Protein AF-K3WM69-F1 (afdb_monomer_lite)

Secondary structure (DSSP, 8-state):
--SGGGSPPHHHHH----HHHHHHT-TT--EEE-TTS-TT-HHHHHHHHHHHHH-TT--EEE--

pLDDT: mean 88.5, std 12.47, range [41.47, 97.38]

Organism: Globisporangium ultimum (strain ATCC 200006 / CBS 805.95 / DAOM BR144) (NCBI:txid431595)

Sequence (64 aa):
MLLEGMRAPKELEAVSVDWNRVFRCHKRIVRLDLSVIPVDSRHLGRALEAASTHCSDLRTLILP

Structure (mmCIF, N/CA/C/O backbone):
data_AF-K3WM69-F1
#
_entry.id   AF-K3WM69-F1
#
loop_
_atom_site.group_PDB
_atom_site.id
_atom_site.type_symbol
_atom_site.label_atom_id
_atom_site.label_alt_id
_atom_site.label_comp_id
_atom_site.label_asym_id
_atom_site.label_entity_id
_atom_site.label_seq_id
_atom_site.pdbx_PDB_ins_code
_atom_site.Cartn_x
_atom_site.Cartn_y
_atom_site.Cartn_z
_atom_site.occupancy
_atom_site.B_iso_or_equiv
_atom_site.auth_seq_id
_atom_site.auth_comp_id
_atom_site.auth_asym_id
_atom_site.auth_atom_id
_atom_site.pdbx_PDB_model_num
ATOM 1 N N . MET A 1 1 ? 19.982 -17.668 -8.852 1.00 41.47 1 MET A N 1
ATOM 2 C CA . MET A 1 1 ? 18.969 -17.255 -9.846 1.00 41.47 1 MET A CA 1
ATOM 3 C C . MET A 1 1 ? 17.945 -16.396 -9.110 1.00 41.47 1 MET A C 1
ATOM 5 O O . MET A 1 1 ? 16.886 -16.868 -8.739 1.00 41.47 1 MET A O 1
ATOM 9 N N . LEU A 1 2 ? 18.337 -15.185 -8.721 1.00 55.56 2 LEU A N 1
ATOM 10 C CA . LEU A 1 2 ? 17.560 -14.301 -7.848 1.00 55.56 2 LEU A CA 1
ATOM 11 C C . LEU A 1 2 ? 17.816 -12.898 -8.378 1.00 55.56 2 LEU A C 1
ATOM 13 O O . LEU A 1 2 ? 18.979 -12.516 -8.370 1.00 55.56 2 LEU A O 1
ATOM 17 N N . LEU A 1 3 ? 16.788 -12.237 -8.926 1.00 53.62 3 LEU A N 1
ATOM 18 C CA . LEU A 1 3 ? 16.625 -10.775 -9.072 1.00 53.62 3 LEU A CA 1
ATOM 19 C C . LEU A 1 3 ? 15.485 -10.400 -10.048 1.00 53.62 3 LEU A C 1
ATOM 21 O O . LEU A 1 3 ? 15.023 -9.266 -10.010 1.00 53.62 3 LEU A O 1
ATOM 25 N N . GLU A 1 4 ? 14.972 -11.321 -10.876 1.00 52.03 4 GLU A N 1
ATOM 26 C CA . GLU A 1 4 ? 13.914 -10.979 -11.852 1.00 52.03 4 GLU A CA 1
ATOM 27 C C . GLU A 1 4 ? 12.521 -10.745 -11.238 1.00 52.03 4 GLU A C 1
ATOM 29 O O . GLU A 1 4 ? 11.685 -10.098 -11.857 1.00 52.03 4 GLU A O 1
ATOM 34 N N . GLY A 1 5 ? 12.272 -11.196 -10.005 1.00 54.81 5 GLY A N 1
ATOM 35 C CA . GLY A 1 5 ? 10.964 -11.058 -9.347 1.00 54.81 5 GLY A CA 1
ATOM 36 C C . GLY A 1 5 ? 10.681 -9.697 -8.699 1.00 54.81 5 GLY A C 1
ATOM 37 O O . GLY A 1 5 ? 9.566 -9.479 -8.242 1.00 54.81 5 GLY A O 1
ATOM 38 N N . MET A 1 6 ? 11.662 -8.789 -8.628 1.00 60.59 6 MET A N 1
ATOM 39 C CA . MET A 1 6 ? 11.494 -7.499 -7.936 1.00 60.59 6 MET A CA 1
ATOM 40 C C . MET A 1 6 ? 11.171 -6.329 -8.863 1.00 60.59 6 MET A C 1
ATOM 42 O O . MET A 1 6 ? 10.977 -5.225 -8.363 1.00 60.59 6 MET A O 1
ATOM 46 N N . ARG A 1 7 ? 11.160 -6.550 -10.185 1.00 72.25 7 ARG A N 1
ATOM 47 C CA . ARG A 1 7 ? 10.996 -5.480 -11.169 1.00 72.25 7 ARG A CA 1
ATOM 48 C C . ARG A 1 7 ? 9.575 -5.443 -11.707 1.00 72.25 7 ARG A C 1
ATOM 50 O O . ARG A 1 7 ? 9.070 -6.455 -12.190 1.00 72.25 7 ARG A O 1
ATOM 57 N N . ALA A 1 8 ? 8.954 -4.273 -11.673 1.00 78.38 8 ALA A N 1
ATOM 58 C CA . ALA A 1 8 ? 7.626 -4.060 -12.218 1.00 78.38 8 ALA A CA 1
ATOM 59 C C . ALA A 1 8 ? 7.577 -4.401 -13.719 1.00 78.38 8 ALA A C 1
ATOM 61 O O . ALA A 1 8 ? 8.369 -3.854 -14.498 1.00 78.38 8 ALA A O 1
ATOM 62 N N . PRO A 1 9 ? 6.647 -5.274 -14.159 1.00 83.38 9 PRO A N 1
ATOM 63 C CA . PRO A 1 9 ? 6.387 -5.477 -15.577 1.00 83.38 9 PRO A CA 1
ATOM 64 C C . PRO A 1 9 ? 6.026 -4.148 -16.242 1.00 83.38 9 PRO A C 1
ATOM 66 O O . PRO A 1 9 ? 5.263 -3.350 -15.689 1.00 83.38 9 PRO A O 1
ATOM 69 N N . LYS A 1 10 ? 6.539 -3.905 -17.452 1.00 82.62 10 LYS A N 1
ATOM 70 C CA . LYS A 1 10 ? 6.253 -2.662 -18.190 1.00 82.62 10 LYS A CA 1
ATOM 71 C C . LYS A 1 10 ? 4.759 -2.498 -18.454 1.00 82.62 10 LYS A C 1
ATOM 73 O O . LYS A 1 10 ? 4.262 -1.379 -18.500 1.00 82.62 10 LYS A O 1
ATOM 78 N N . GLU A 1 11 ? 4.055 -3.611 -18.607 1.00 85.81 11 GLU A N 1
ATOM 79 C CA . GLU A 1 11 ? 2.615 -3.685 -18.801 1.00 85.81 11 GLU A CA 1
ATOM 80 C C . GLU A 1 11 ? 1.867 -3.171 -17.570 1.00 85.81 11 GLU A C 1
ATOM 82 O O . GLU A 1 11 ? 0.931 -2.391 -17.722 1.00 85.81 11 GLU A O 1
ATOM 87 N N . LEU A 1 12 ? 2.311 -3.535 -16.359 1.00 85.69 12 LEU A N 1
ATOM 88 C CA . LEU A 1 12 ? 1.739 -3.027 -15.109 1.00 85.69 12 LEU A CA 1
ATOM 89 C C . LEU A 1 12 ? 1.922 -1.509 -15.026 1.00 85.69 12 LEU A C 1
ATOM 91 O O . LEU A 1 12 ? 0.962 -0.776 -14.803 1.00 85.69 12 LEU A O 1
ATOM 95 N N . GLU A 1 13 ? 3.139 -1.037 -15.298 1.0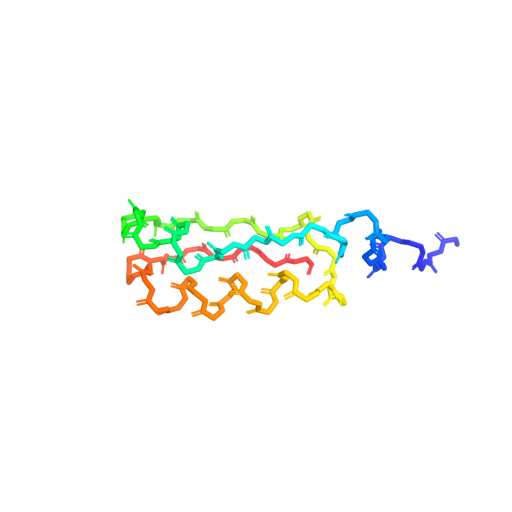0 91.00 13 GLU A N 1
ATOM 96 C CA . GLU A 1 13 ? 3.482 0.389 -15.287 1.00 91.00 13 GLU A CA 1
ATOM 97 C C . GLU A 1 13 ? 2.843 1.187 -16.433 1.00 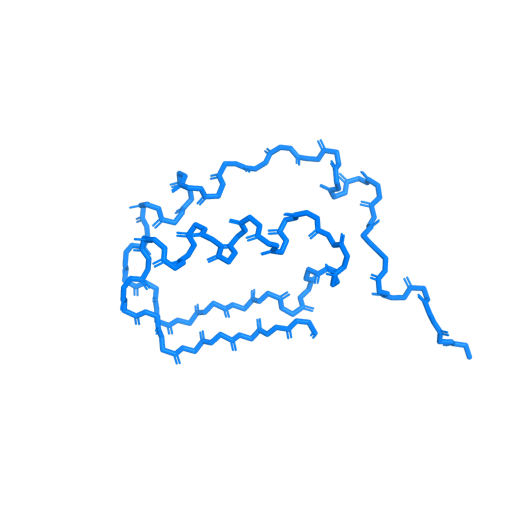91.00 13 GLU A C 1
ATOM 99 O O . GLU A 1 13 ? 2.801 2.417 -16.388 1.00 91.00 13 GLU A O 1
ATOM 104 N N . ALA A 1 14 ? 2.320 0.538 -17.472 1.00 90.62 14 ALA A N 1
ATOM 105 C CA . ALA A 1 14 ? 1.558 1.212 -18.517 1.00 90.62 14 ALA A CA 1
ATOM 106 C C . ALA A 1 14 ? 0.121 1.517 -18.068 1.00 90.62 14 ALA A C 1
ATOM 108 O O . ALA A 1 14 ? -0.488 2.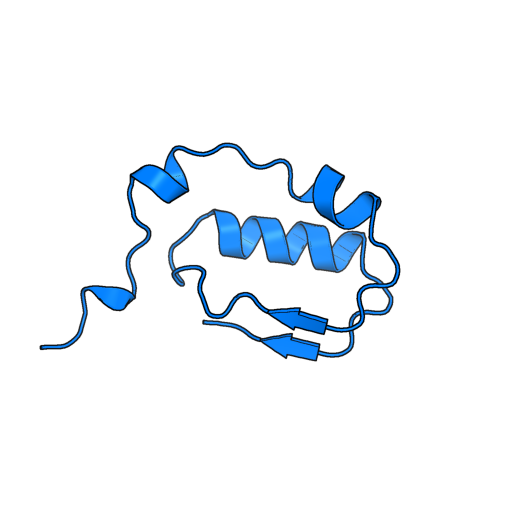472 -18.557 1.00 90.62 14 ALA A O 1
ATOM 109 N N . VAL A 1 15 ? -0.420 0.761 -17.106 1.00 92.19 15 VAL A N 1
ATOM 110 C CA . VAL A 1 15 ? -1.788 0.963 -16.624 1.00 92.19 15 VAL A CA 1
ATOM 111 C C . VAL A 1 15 ? -1.861 2.227 -15.770 1.00 92.19 15 VAL A C 1
ATOM 113 O O . VAL A 1 15 ? -1.089 2.440 -14.834 1.00 92.19 15 VAL A O 1
ATOM 116 N N . SER A 1 16 ? -2.829 3.086 -16.076 1.00 91.62 16 SER A N 1
ATOM 117 C CA . SER A 1 16 ? -3.199 4.193 -15.199 1.00 91.62 16 SER A CA 1
ATOM 118 C C . SER A 1 16 ? -4.306 3.732 -14.256 1.00 91.62 16 SER A C 1
ATOM 120 O O . SER A 1 16 ? -5.399 3.387 -14.701 1.00 91.62 16 SER A O 1
ATOM 122 N N . VAL A 1 17 ? -4.018 3.715 -12.954 1.00 92.88 17 VAL A N 1
ATOM 123 C CA . VAL A 1 17 ? -4.996 3.399 -11.904 1.00 92.88 17 VAL A CA 1
ATOM 124 C C . VAL A 1 17 ? -5.157 4.616 -11.003 1.00 92.88 17 VAL A C 1
ATOM 126 O O . VAL A 1 17 ? -4.182 5.108 -10.432 1.00 92.88 17 VAL A O 1
ATOM 129 N N . ASP A 1 18 ? -6.395 5.082 -10.850 1.00 95.44 18 ASP A N 1
ATOM 130 C CA . ASP A 1 18 ? -6.757 6.113 -9.877 1.00 95.44 18 ASP A CA 1
ATOM 131 C C . ASP A 1 18 ? -7.003 5.472 -8.503 1.00 95.44 18 ASP A C 1
ATOM 133 O O . ASP A 1 18 ? -8.132 5.155 -8.117 1.00 95.44 18 ASP A O 1
ATOM 137 N N . TRP A 1 19 ? -5.916 5.255 -7.763 1.00 95.31 19 TRP A N 1
ATOM 138 C CA . TRP A 1 19 ? -5.952 4.641 -6.434 1.00 95.31 19 TRP A CA 1
ATOM 139 C C . TRP A 1 19 ? -6.766 5.448 -5.418 1.00 95.31 19 TRP A C 1
ATOM 141 O O . TRP A 1 19 ? -7.415 4.864 -4.551 1.00 95.31 19 TRP A O 1
ATOM 151 N N . ASN A 1 20 ? -6.802 6.778 -5.551 1.00 96.00 20 ASN A N 1
ATOM 152 C CA . ASN A 1 20 ? -7.630 7.627 -4.699 1.00 96.00 20 ASN A CA 1
ATOM 153 C C . ASN A 1 20 ? -9.107 7.293 -4.882 1.00 96.00 20 ASN A C 1
ATOM 155 O O . ASN A 1 20 ? -9.816 7.072 -3.901 1.00 96.00 20 ASN A O 1
ATOM 159 N N . ARG A 1 21 ? -9.574 7.193 -6.130 1.00 95.38 21 ARG A N 1
ATOM 160 C CA . ARG A 1 21 ? -10.953 6.782 -6.409 1.00 95.38 21 ARG A CA 1
ATOM 161 C C . ARG A 1 21 ? -11.243 5.368 -5.907 1.00 95.38 21 ARG A C 1
ATOM 163 O O . ARG A 1 21 ? -12.307 5.158 -5.327 1.00 95.38 21 ARG A O 1
ATOM 170 N N . VAL A 1 22 ? -10.308 4.431 -6.082 1.00 93.44 22 VAL A N 1
ATOM 171 C CA . VAL A 1 22 ? -10.453 3.043 -5.604 1.00 93.44 22 VAL A CA 1
ATOM 172 C C . VAL A 1 22 ? -10.683 3.006 -4.091 1.00 93.44 22 VAL A C 1
ATOM 174 O O . VAL A 1 22 ? -11.690 2.456 -3.641 1.00 93.44 22 VAL A O 1
ATOM 177 N N . PHE A 1 23 ? -9.807 3.623 -3.297 1.00 94.75 23 PHE A N 1
ATOM 178 C CA . PHE A 1 23 ? -9.895 3.534 -1.837 1.00 94.75 23 PHE A CA 1
ATOM 179 C C . PHE A 1 23 ? -10.970 4.438 -1.231 1.00 94.75 23 PHE A C 1
ATOM 181 O O . PHE A 1 23 ? -11.569 4.076 -0.219 1.00 94.75 23 PHE A O 1
ATOM 188 N N . ARG A 1 24 ? -11.326 5.555 -1.880 1.00 93.69 24 ARG A N 1
ATOM 189 C CA . ARG A 1 24 ? -12.427 6.425 -1.427 1.00 93.69 24 ARG A CA 1
ATOM 190 C C . ARG A 1 24 ? -13.772 5.700 -1.365 1.00 93.69 24 ARG A C 1
ATOM 192 O O . ARG A 1 24 ? -14.597 6.013 -0.505 1.00 93.69 24 ARG A O 1
ATOM 199 N N . CYS A 1 25 ? -13.986 4.728 -2.253 1.00 89.62 25 CYS A N 1
ATOM 200 C CA . CYS A 1 25 ? -15.174 3.874 -2.258 1.00 89.62 25 CYS A CA 1
ATOM 201 C C . CYS A 1 25 ? -15.154 2.789 -1.164 1.00 89.62 25 CYS A C 1
ATOM 203 O O . CYS A 1 25 ? -16.196 2.205 -0.882 1.00 89.62 25 CYS A O 1
ATOM 205 N N . HIS A 1 26 ? -14.011 2.541 -0.515 1.00 85.88 26 HIS A N 1
ATOM 20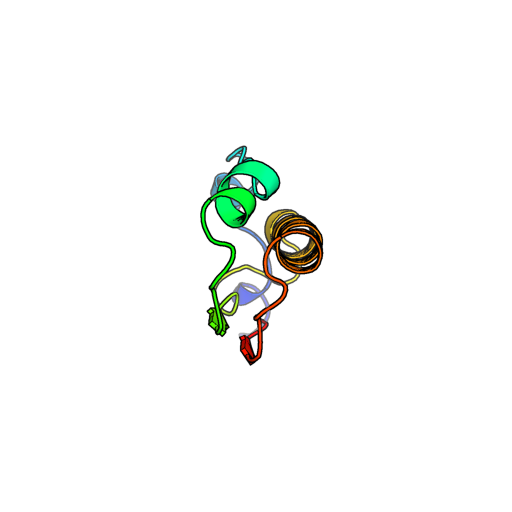6 C CA . HIS A 1 26 ? -13.794 1.392 0.368 1.00 85.88 26 HIS A CA 1
ATOM 207 C C . HIS A 1 26 ? -13.201 1.796 1.729 1.00 85.88 26 HIS A C 1
ATOM 209 O O . HIS A 1 26 ? -12.157 1.311 2.162 1.00 85.88 26 HIS A O 1
ATOM 215 N N . LYS A 1 27 ? -13.912 2.669 2.450 1.00 80.25 27 LYS A N 1
ATOM 216 C CA . LYS A 1 27 ? -13.449 3.248 3.728 1.00 80.25 27 LYS A CA 1
ATOM 217 C C . LYS A 1 27 ? -13.273 2.245 4.877 1.00 80.25 27 LYS A C 1
ATOM 219 O O . LYS A 1 27 ? -12.561 2.535 5.826 1.00 80.25 27 LYS A O 1
ATOM 224 N N . ARG A 1 28 ? -13.922 1.078 4.794 1.00 88.31 28 ARG A N 1
ATOM 225 C CA . ARG A 1 28 ? -13.939 0.043 5.849 1.00 88.31 28 ARG A CA 1
ATOM 226 C C . ARG A 1 28 ? -12.976 -1.118 5.587 1.00 88.31 28 ARG A C 1
ATOM 228 O O . ARG A 1 28 ? -13.140 -2.191 6.164 1.00 88.31 28 ARG A O 1
ATOM 235 N N . ILE A 1 29 ? -12.018 -0.956 4.674 1.00 92.62 29 ILE A N 1
ATOM 236 C CA . ILE A 1 29 ? -10.986 -1.976 4.474 1.00 92.62 29 ILE A CA 1
ATOM 237 C C . ILE A 1 29 ? -10.167 -2.086 5.760 1.00 92.62 29 ILE A C 1
ATOM 239 O O . ILE A 1 29 ? -9.538 -1.124 6.185 1.00 92.62 29 ILE A O 1
ATOM 243 N N . VAL A 1 30 ? -10.155 -3.282 6.347 1.00 95.44 30 VAL A N 1
ATOM 244 C CA . VAL A 1 30 ? -9.349 -3.605 7.537 1.00 95.44 30 VAL A CA 1
ATOM 245 C C . VAL A 1 30 ? -8.031 -4.292 7.186 1.00 95.44 30 VAL A C 1
ATOM 247 O O . VAL A 1 30 ? -7.107 -4.302 7.998 1.00 95.44 30 VAL A O 1
ATOM 250 N N . ARG A 1 31 ? -7.926 -4.853 5.975 1.00 96.12 31 ARG A N 1
ATOM 251 C CA . ARG A 1 31 ? -6.748 -5.564 5.479 1.00 96.12 31 ARG A CA 1
ATOM 252 C C . ARG A 1 31 ? -6.468 -5.199 4.025 1.00 96.12 31 ARG A C 1
ATOM 254 O O . ARG A 1 31 ? -7.346 -5.362 3.184 1.00 96.12 31 ARG A O 1
ATOM 261 N N . LEU A 1 32 ? -5.240 -4.779 3.745 1.00 95.81 32 LEU A N 1
ATOM 262 C CA . LEU A 1 32 ? -4.736 -4.480 2.410 1.00 95.81 32 LEU A CA 1
ATOM 263 C C . LEU A 1 32 ? -3.521 -5.362 2.128 1.00 95.81 32 LEU A C 1
ATOM 265 O O . LEU A 1 32 ? -2.567 -5.377 2.905 1.00 95.81 32 LEU A O 1
ATOM 269 N N . ASP A 1 33 ? -3.576 -6.106 1.030 1.00 96.19 33 ASP A N 1
ATOM 270 C CA . ASP A 1 33 ? -2.502 -6.993 0.596 1.00 96.19 33 ASP A CA 1
ATOM 271 C C . ASP A 1 33 ? -1.900 -6.466 -0.705 1.00 96.19 33 ASP A C 1
ATOM 273 O O . ASP A 1 33 ? -2.590 -6.381 -1.722 1.00 96.19 33 ASP A O 1
ATOM 277 N N . LEU A 1 34 ? -0.633 -6.062 -0.642 1.00 94.62 34 LEU A N 1
ATOM 278 C CA . LEU A 1 34 ? 0.136 -5.543 -1.768 1.00 94.62 34 LEU A CA 1
ATOM 279 C C . LEU A 1 34 ? 1.300 -6.473 -2.130 1.00 94.62 34 LEU A C 1
ATOM 281 O O . LEU A 1 34 ? 2.132 -6.072 -2.933 1.00 94.62 34 LEU A O 1
ATOM 285 N N . SER A 1 35 ? 1.357 -7.697 -1.587 1.00 94.19 35 SER A N 1
ATOM 286 C CA . SER A 1 35 ? 2.480 -8.640 -1.769 1.00 94.19 35 SER A CA 1
ATOM 287 C C . SER A 1 35 ? 2.798 -8.981 -3.228 1.00 94.19 35 SER A C 1
ATOM 289 O O . SER A 1 35 ? 3.911 -9.379 -3.553 1.00 94.19 35 SER A O 1
ATOM 291 N N . VAL A 1 36 ? 1.823 -8.817 -4.124 1.00 90.19 36 VAL A N 1
ATOM 292 C CA . VAL A 1 36 ? 1.968 -9.081 -5.563 1.00 90.19 36 VAL A CA 1
ATOM 293 C C . VAL A 1 36 ? 2.430 -7.864 -6.368 1.00 90.19 36 VAL A C 1
ATOM 295 O O . VAL A 1 36 ? 2.657 -7.984 -7.571 1.00 90.19 36 VAL A O 1
ATOM 298 N N . ILE A 1 37 ? 2.529 -6.684 -5.749 1.00 90.25 37 ILE A N 1
ATOM 299 C CA . ILE A 1 37 ? 2.999 -5.470 -6.420 1.00 90.25 37 ILE A CA 1
ATOM 300 C C . ILE A 1 37 ? 4.525 -5.418 -6.305 1.00 90.25 37 ILE A C 1
ATOM 302 O O . ILE A 1 37 ? 5.036 -5.417 -5.197 1.00 90.25 37 ILE A O 1
ATOM 306 N N . PRO A 1 38 ? 5.288 -5.324 -7.401 1.00 91.94 38 PRO A N 1
ATOM 307 C CA . PRO A 1 38 ? 6.744 -5.230 -7.309 1.00 91.94 38 PRO A CA 1
ATOM 308 C C . PRO A 1 38 ? 7.203 -4.004 -6.511 1.00 91.94 38 PRO A C 1
ATOM 310 O O . PRO A 1 38 ? 6.593 -2.936 -6.593 1.00 91.94 38 PRO A O 1
ATOM 313 N N . VAL A 1 39 ? 8.284 -4.156 -5.741 1.00 90.44 39 VAL A N 1
ATOM 314 C CA . VAL A 1 39 ? 8.768 -3.129 -4.797 1.00 90.44 39 VAL A CA 1
ATOM 315 C C . VAL A 1 39 ? 9.137 -1.808 -5.481 1.00 90.44 39 VAL A C 1
ATOM 317 O O . VAL A 1 39 ? 9.017 -0.741 -4.883 1.00 90.44 39 VAL A O 1
ATOM 320 N N . ASP A 1 40 ? 9.558 -1.865 -6.745 1.00 90.25 40 ASP A N 1
ATOM 321 C CA . ASP A 1 40 ? 9.925 -0.707 -7.562 1.00 90.25 40 ASP A CA 1
ATOM 322 C C . ASP A 1 40 ? 8.750 -0.123 -8.369 1.00 90.25 40 ASP A C 1
ATOM 324 O O . ASP A 1 40 ? 8.916 0.876 -9.073 1.00 90.25 40 ASP A O 1
ATOM 328 N N . SER A 1 41 ? 7.556 -0.715 -8.266 1.00 93.25 41 SER A N 1
ATOM 329 C CA . SER A 1 41 ? 6.374 -0.256 -8.986 1.00 93.25 41 SER A CA 1
ATOM 330 C C . SER A 1 41 ? 5.880 1.084 -8.450 1.00 93.25 41 SER A C 1
ATOM 332 O O . SER A 1 41 ? 5.670 1.262 -7.245 1.00 93.25 41 SER A O 1
ATOM 334 N N . ARG A 1 42 ? 5.529 2.013 -9.352 1.00 94.00 42 ARG A N 1
ATOM 335 C CA . ARG A 1 42 ? 4.875 3.274 -8.951 1.00 94.00 42 ARG A CA 1
ATOM 336 C C . ARG A 1 42 ? 3.516 3.029 -8.293 1.00 94.00 42 ARG A C 1
ATOM 338 O O . ARG A 1 42 ? 3.003 3.894 -7.581 1.00 94.00 42 ARG A O 1
ATOM 345 N N . HIS A 1 43 ? 2.898 1.882 -8.581 1.00 95.38 43 HIS A N 1
ATOM 346 C CA . HIS A 1 43 ? 1.596 1.520 -8.045 1.00 95.38 43 HIS A CA 1
ATOM 347 C C . HIS A 1 43 ? 1.672 1.244 -6.549 1.00 95.38 43 HIS A C 1
ATOM 349 O O . HIS A 1 43 ? 0.727 1.600 -5.855 1.00 95.38 43 HIS A O 1
ATOM 355 N N . LEU A 1 44 ? 2.792 0.711 -6.047 1.00 95.12 44 LEU A N 1
ATOM 356 C CA . LEU A 1 44 ? 2.973 0.444 -4.622 1.00 95.12 44 LEU A CA 1
ATOM 357 C C . LEU A 1 44 ? 2.878 1.740 -3.811 1.00 95.12 44 LEU A C 1
ATOM 359 O O . LEU A 1 44 ? 2.013 1.871 -2.948 1.00 95.12 44 LEU A O 1
ATOM 363 N N . GLY A 1 45 ? 3.706 2.734 -4.146 1.00 95.06 45 GLY A N 1
ATOM 364 C CA . GLY A 1 45 ? 3.708 4.025 -3.451 1.00 95.06 45 GLY A CA 1
ATOM 365 C C . GLY A 1 45 ? 2.363 4.749 -3.547 1.00 95.06 45 GLY A C 1
ATOM 366 O O . GLY A 1 45 ? 1.823 5.198 -2.538 1.00 95.06 45 GLY A O 1
ATOM 367 N N . ARG A 1 46 ? 1.770 4.796 -4.747 1.00 96.62 46 ARG A N 1
ATOM 368 C CA . ARG A 1 46 ? 0.474 5.460 -4.966 1.00 96.62 46 ARG A CA 1
ATOM 369 C C . ARG A 1 46 ? -0.680 4.767 -4.242 1.00 96.62 46 ARG A C 1
ATOM 371 O O . ARG A 1 46 ? -1.580 5.444 -3.750 1.00 96.62 46 ARG A O 1
ATOM 378 N N . ALA A 1 47 ? -0.673 3.436 -4.181 1.00 95.62 47 ALA A N 1
ATOM 379 C CA . ALA A 1 47 ? -1.681 2.686 -3.446 1.00 95.62 47 ALA A CA 1
ATOM 380 C C . ALA A 1 47 ? -1.558 2.934 -1.938 1.00 95.62 47 ALA A C 1
ATOM 382 O O . ALA A 1 47 ? -2.574 3.153 -1.285 1.00 95.62 47 ALA A O 1
ATOM 383 N N . LEU A 1 48 ? -0.333 2.966 -1.403 1.00 95.69 48 LEU A N 1
ATOM 384 C CA . LEU A 1 48 ? -0.077 3.255 0.010 1.00 95.69 48 LEU A CA 1
ATOM 385 C C . LEU A 1 48 ? -0.523 4.666 0.407 1.00 95.69 48 LEU A C 1
ATOM 387 O O . LEU A 1 48 ? -1.197 4.823 1.422 1.00 95.69 48 LEU A O 1
ATOM 391 N N . GLU A 1 49 ? -0.200 5.677 -0.400 1.00 96.06 49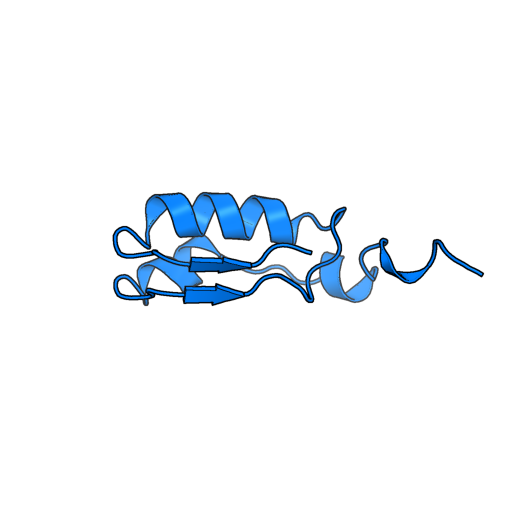 GLU A N 1
ATOM 392 C CA . GLU A 1 49 ? -0.609 7.068 -0.159 1.00 96.06 49 GLU A CA 1
ATOM 393 C C . GLU A 1 49 ? -2.137 7.235 -0.184 1.00 96.06 49 GLU A C 1
ATOM 395 O O . GLU A 1 49 ? -2.737 7.889 0.674 1.00 96.06 49 GLU A O 1
ATOM 400 N N . ALA A 1 50 ? -2.804 6.604 -1.148 1.00 96.00 50 ALA A N 1
ATOM 401 C CA . ALA A 1 50 ? -4.256 6.652 -1.224 1.00 96.00 50 ALA A CA 1
ATOM 402 C C . ALA A 1 50 ? -4.917 5.860 -0.078 1.00 96.00 50 ALA A C 1
ATOM 404 O O . ALA A 1 50 ? -5.892 6.328 0.513 1.00 96.00 50 ALA A O 1
ATOM 405 N N . ALA A 1 51 ? -4.386 4.688 0.278 1.00 94.75 51 ALA A N 1
ATOM 406 C CA . ALA A 1 51 ? -4.901 3.889 1.386 1.00 94.75 51 ALA A CA 1
ATOM 407 C C . ALA A 1 51 ? -4.737 4.608 2.733 1.00 94.75 51 ALA A C 1
ATOM 409 O O . ALA A 1 51 ? -5.680 4.617 3.522 1.00 94.75 51 ALA A O 1
ATOM 410 N N . SER A 1 52 ? -3.601 5.273 2.980 1.00 93.81 52 SER A N 1
ATOM 411 C CA . SER A 1 52 ? -3.388 6.046 4.213 1.00 93.81 52 SER A CA 1
ATOM 412 C C . SER A 1 52 ? -4.354 7.228 4.344 1.00 93.81 52 SER A C 1
ATOM 414 O O . SER A 1 52 ? -4.701 7.623 5.455 1.00 93.81 52 SER A O 1
ATOM 416 N N . THR A 1 53 ? -4.835 7.754 3.216 1.00 95.06 53 THR A N 1
ATOM 417 C CA . THR A 1 53 ? -5.801 8.857 3.174 1.00 95.06 53 THR A CA 1
ATOM 418 C C . THR A 1 53 ? -7.246 8.388 3.379 1.00 95.06 53 THR A C 1
ATOM 420 O O . THR A 1 53 ? -8.017 9.051 4.074 1.00 95.06 53 THR A O 1
ATOM 423 N N . HIS A 1 54 ? -7.652 7.270 2.761 1.00 95.25 54 HIS A N 1
ATOM 424 C CA . HIS A 1 54 ? -9.073 6.879 2.684 1.00 95.25 54 HIS A CA 1
ATOM 425 C C . HIS A 1 54 ? -9.465 5.672 3.544 1.00 95.25 54 HIS A C 1
ATOM 427 O O . HIS A 1 54 ? -10.653 5.506 3.830 1.00 95.25 54 HIS A O 1
ATOM 433 N N . CYS A 1 55 ? -8.515 4.833 3.958 1.00 94.06 55 CYS A N 1
ATOM 434 C CA . CYS A 1 55 ? -8.770 3.602 4.711 1.00 94.06 55 CYS A CA 1
ATOM 435 C C . CYS A 1 55 ? -8.373 3.771 6.186 1.00 94.06 55 CYS A C 1
ATOM 437 O O . CYS A 1 55 ? -7.415 3.163 6.655 1.00 94.06 55 CYS A O 1
ATOM 439 N N . SER A 1 56 ? -9.126 4.586 6.931 1.00 90.75 56 SER A N 1
ATOM 440 C CA . SER A 1 56 ? -8.846 4.883 8.349 1.00 90.75 56 SER A CA 1
ATOM 441 C C . SER A 1 56 ? -8.932 3.666 9.276 1.00 90.75 56 SER A C 1
ATOM 443 O O . SER A 1 56 ? -8.321 3.662 10.339 1.00 90.75 56 SER A O 1
ATOM 445 N N . ASP A 1 57 ? -9.680 2.637 8.873 1.00 93.94 57 ASP A N 1
ATOM 446 C CA . ASP A 1 57 ? -9.874 1.410 9.652 1.00 93.94 57 ASP A CA 1
ATOM 447 C C . ASP A 1 57 ? -8.863 0.307 9.292 1.00 93.94 57 ASP A C 1
ATOM 449 O O . ASP A 1 57 ? -9.018 -0.836 9.733 1.00 93.94 57 ASP A O 1
ATOM 453 N N . LEU A 1 58 ? -7.842 0.616 8.483 1.00 94.62 58 LEU A N 1
ATOM 454 C CA . LEU A 1 58 ? -6.843 -0.356 8.052 1.00 94.62 58 LEU A CA 1
ATOM 455 C C . LEU A 1 58 ? -6.004 -0.830 9.247 1.00 94.62 58 LEU A C 1
ATOM 457 O O . LEU A 1 58 ? -5.324 -0.047 9.902 1.00 94.62 58 LEU A O 1
ATOM 461 N N . ARG A 1 59 ? -6.032 -2.137 9.519 1.00 95.25 59 ARG A N 1
ATOM 462 C CA . ARG A 1 59 ? -5.312 -2.771 10.640 1.00 95.25 59 ARG A CA 1
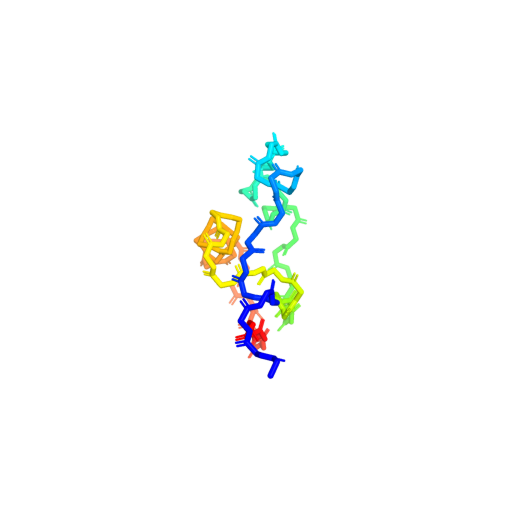ATOM 463 C C . ARG A 1 59 ? -4.177 -3.666 10.184 1.00 95.25 59 ARG A C 1
ATOM 465 O O . ARG A 1 59 ? -3.238 -3.906 10.935 1.00 95.25 59 ARG A O 1
ATOM 472 N N . THR A 1 60 ? -4.283 -4.212 8.980 1.00 97.38 60 THR A N 1
ATOM 473 C CA . THR A 1 60 ? -3.297 -5.142 8.439 1.00 97.38 60 THR A CA 1
ATOM 474 C C . THR A 1 60 ? -2.869 -4.684 7.059 1.00 97.38 60 THR A C 1
ATOM 476 O O . THR A 1 60 ? -3.699 -4.539 6.164 1.00 97.38 60 THR A O 1
ATOM 479 N N . LEU A 1 61 ? -1.566 -4.499 6.892 1.00 95.88 61 LEU A N 1
ATOM 480 C CA . LEU A 1 61 ? -0.932 -4.191 5.622 1.00 95.88 61 LEU A CA 1
ATOM 481 C C . LEU A 1 61 ? 0.105 -5.273 5.336 1.00 95.88 61 LEU A C 1
ATOM 483 O O . LEU A 1 61 ? 0.959 -5.537 6.182 1.00 95.88 61 LEU A O 1
ATOM 487 N N . ILE A 1 62 ? 0.015 -5.898 4.167 1.00 97.00 62 ILE A N 1
ATOM 488 C CA . ILE A 1 62 ? 1.032 -6.829 3.674 1.00 97.00 62 ILE A CA 1
ATOM 489 C C . ILE A 1 62 ? 1.758 -6.153 2.527 1.00 97.00 62 ILE A C 1
ATOM 491 O O . ILE A 1 62 ? 1.125 -5.689 1.578 1.00 97.00 62 ILE A O 1
ATOM 495 N N . LEU A 1 63 ? 3.077 -6.081 2.656 1.00 93.62 63 LEU A N 1
ATOM 496 C CA . LEU A 1 63 ? 3.975 -5.498 1.672 1.00 93.62 63 LEU A CA 1
ATOM 497 C C . LEU A 1 63 ? 4.698 -6.607 0.888 1.00 93.62 63 LEU A C 1
ATOM 499 O O . LEU A 1 63 ? 4.718 -7.748 1.359 1.00 93.62 63 LEU A O 1
ATOM 503 N N . PRO A 1 64 ? 5.241 -6.276 -0.295 1.00 89.38 64 PRO A N 1
ATOM 504 C CA . PRO A 1 64 ? 6.108 -7.164 -1.071 1.00 89.38 64 PRO A CA 1
ATOM 505 C C . PRO A 1 64 ? 7.359 -7.606 -0.308 1.00 89.38 64 PRO A C 1
ATOM 507 O O . PRO A 1 64 ? 7.880 -6.791 0.491 1.00 89.38 64 PRO A O 1
#

Foldseek 3Di:
DDDPQQDADVVNLVDDDPLLVVLQVPQADQEDEPQNPHPPHPCQVNNVVSCVVRHPNHNYYHHD

Radius of gyration: 12.61 Å; chains: 1; bounding box: 34×26×29 Å